Protein AF-A0A7X7YXI3-F1 (afdb_monomer_lite)

pLDDT: mean 88.37, std 6.63, range [64.31, 96.56]

Secondary structure (DSSP, 8-state):
----EEEEEEEEEEEEE--SS--EEEEEEEEEEEEEEESSSTTEE-----------TT------SEEEEEE-TTSSEEE-SS--EEEEE---SSPPEEEE--SSS--TTSSSTT-EEEE-TT-EEEEE--SSS---

Structure (mmCIF, N/CA/C/O backbone):
data_AF-A0A7X7YXI3-F1
#
_entry.id   AF-A0A7X7YXI3-F1
#
loop_
_atom_site.group_PDB
_atom_site.id
_atom_site.type_symbol
_atom_site.label_atom_id
_atom_site.label_alt_id
_atom_site.label_comp_id
_atom_site.label_asym_id
_atom_site.label_entity_id
_atom_site.label_seq_id
_atom_site.pdbx_PDB_ins_code
_atom_site.Cartn_x
_atom_site.Cartn_y
_atom_site.Cartn_z
_atom_site.occupancy
_atom_site.B_iso_or_equiv
_atom_site.auth_seq_id
_atom_site.auth_comp_id
_atom_site.auth_asym_id
_atom_site.auth_atom_id
_atom_site.pdbx_PDB_model_num
ATOM 1 N N . MET A 1 1 ? -24.903 -2.767 3.319 1.00 70.69 1 MET A N 1
ATOM 2 C CA . MET A 1 1 ? -23.740 -2.603 2.422 1.00 70.69 1 MET A CA 1
ATOM 3 C C . MET A 1 1 ? -23.138 -3.976 2.179 1.00 70.69 1 MET A C 1
ATOM 5 O O . MET A 1 1 ? -23.075 -4.750 3.126 1.00 70.69 1 MET A O 1
ATOM 9 N N . SER A 1 2 ? -22.763 -4.295 0.940 1.00 83.88 2 SER A N 1
ATOM 10 C CA . SER A 1 2 ? -22.074 -5.543 0.593 1.00 83.88 2 SER A CA 1
ATOM 11 C C . SER A 1 2 ? -20.757 -5.205 -0.097 1.00 83.88 2 SER A C 1
ATOM 13 O O . SER A 1 2 ? -20.771 -4.592 -1.164 1.00 83.88 2 SER A O 1
ATOM 15 N N . LEU A 1 3 ? -19.639 -5.591 0.509 1.00 85.81 3 LEU A N 1
ATOM 16 C CA . LEU A 1 3 ? -18.305 -5.446 -0.062 1.00 85.81 3 LEU A CA 1
ATOM 17 C C . LEU A 1 3 ? -17.782 -6.810 -0.540 1.00 85.81 3 LEU A C 1
ATOM 19 O O . LEU A 1 3 ? -17.938 -7.827 0.132 1.00 85.81 3 LEU A O 1
ATOM 23 N N . THR A 1 4 ? -17.170 -6.840 -1.719 1.00 85.88 4 THR A N 1
ATOM 24 C CA . THR A 1 4 ? -16.424 -7.995 -2.233 1.00 85.88 4 THR A CA 1
ATOM 25 C C . THR A 1 4 ? -15.085 -7.486 -2.725 1.00 85.88 4 THR A C 1
ATOM 27 O O . THR A 1 4 ? -15.041 -6.564 -3.539 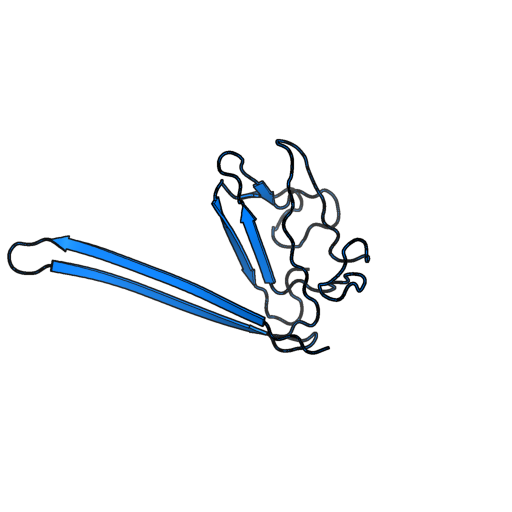1.00 85.88 4 THR A O 1
ATOM 30 N N . VAL A 1 5 ? -13.999 -8.064 -2.220 1.00 86.81 5 VAL A N 1
ATOM 31 C CA . VAL A 1 5 ? -12.640 -7.659 -2.588 1.00 86.81 5 VAL A CA 1
ATOM 32 C C . VAL A 1 5 ? -11.908 -8.857 -3.158 1.00 86.81 5 VAL A C 1
ATOM 34 O O . VAL A 1 5 ? -11.934 -9.938 -2.576 1.00 86.81 5 VAL A O 1
ATOM 37 N N . LYS A 1 6 ? -11.226 -8.647 -4.283 1.00 89.44 6 LYS A N 1
ATOM 38 C CA . LYS A 1 6 ? -10.320 -9.621 -4.884 1.00 89.44 6 LYS A CA 1
ATOM 39 C C . LYS A 1 6 ? -8.982 -8.957 -5.161 1.00 89.44 6 LYS A C 1
ATOM 41 O O . LYS A 1 6 ? -8.917 -7.977 -5.898 1.00 89.44 6 LYS A O 1
ATOM 46 N N . VAL A 1 7 ? -7.923 -9.509 -4.586 1.00 86.38 7 VAL A N 1
ATOM 47 C CA . VAL A 1 7 ? -6.541 -9.088 -4.819 1.00 86.38 7 VAL A CA 1
ATOM 48 C C . VAL A 1 7 ? -5.840 -10.212 -5.563 1.00 86.38 7 VAL A C 1
ATOM 50 O O . VAL A 1 7 ? -5.867 -11.352 -5.108 1.00 86.38 7 VAL A O 1
ATOM 53 N N . VAL A 1 8 ? -5.232 -9.907 -6.709 1.00 89.06 8 VAL A N 1
ATOM 54 C CA . VAL A 1 8 ? -4.492 -10.881 -7.522 1.00 89.06 8 VAL A CA 1
ATOM 55 C C . VAL A 1 8 ? -3.057 -10.405 -7.676 1.00 89.06 8 VAL A C 1
ATOM 57 O O . VAL A 1 8 ? -2.822 -9.266 -8.075 1.00 89.06 8 VAL A O 1
ATOM 60 N N . LEU A 1 9 ? -2.108 -11.288 -7.375 1.00 87.62 9 LEU A N 1
ATOM 61 C CA . LEU A 1 9 ? -0.687 -11.086 -7.611 1.00 87.62 9 LEU A CA 1
ATOM 62 C C . LEU A 1 9 ? -0.206 -12.121 -8.627 1.00 87.62 9 LEU A C 1
ATOM 64 O O . LEU A 1 9 ? -0.236 -13.325 -8.362 1.00 87.62 9 LEU A O 1
ATOM 68 N N . GLY A 1 10 ? 0.221 -11.622 -9.785 1.00 88.62 10 GLY A N 1
ATOM 69 C CA . GLY A 1 10 ? 0.837 -12.403 -10.850 1.00 88.62 10 GLY A CA 1
ATOM 70 C C . GLY A 1 10 ? 2.315 -12.056 -10.977 1.00 88.62 10 GLY A C 1
ATOM 71 O O . GLY A 1 10 ? 2.680 -10.880 -10.980 1.00 88.62 10 GLY A O 1
ATOM 72 N N . PHE A 1 11 ? 3.155 -13.079 -11.080 1.00 85.12 11 PHE A N 1
ATOM 73 C CA . PHE A 1 11 ? 4.565 -12.949 -11.412 1.00 85.12 11 PHE A CA 1
ATOM 74 C C . PHE A 1 11 ? 4.918 -13.987 -12.470 1.00 85.12 11 PHE A C 1
ATOM 76 O O . PHE A 1 11 ? 4.846 -15.189 -12.211 1.00 85.12 11 PHE A O 1
ATOM 83 N N . ASP A 1 12 ? 5.323 -13.509 -13.641 1.00 87.69 12 ASP A N 1
ATOM 84 C CA . ASP A 1 12 ? 5.718 -14.340 -14.768 1.00 87.69 12 ASP A CA 1
ATOM 85 C C . ASP A 1 12 ? 7.109 -13.921 -15.236 1.00 87.69 12 ASP A C 1
ATOM 87 O O . ASP A 1 12 ? 7.362 -12.753 -15.539 1.00 87.69 12 ASP A O 1
ATOM 91 N N . ALA A 1 13 ? 8.018 -14.887 -15.296 1.00 82.12 13 ALA A N 1
ATOM 92 C CA . ALA A 1 13 ? 9.381 -14.690 -15.754 1.00 82.12 13 ALA A CA 1
ATOM 93 C C . ALA A 1 13 ? 9.777 -15.809 -16.715 1.00 82.12 13 ALA A C 1
ATOM 95 O O . ALA A 1 13 ? 9.450 -16.981 -16.514 1.00 82.12 13 ALA A O 1
ATOM 96 N N . VAL A 1 14 ? 10.509 -15.436 -17.764 1.00 90.25 14 VAL A N 1
ATOM 97 C CA . VAL A 1 14 ? 11.088 -16.385 -18.709 1.00 90.25 14 VAL A CA 1
ATOM 98 C C . VAL A 1 14 ? 12.545 -16.012 -18.943 1.00 90.25 14 VAL A C 1
ATOM 100 O O . VAL A 1 14 ? 12.834 -14.934 -19.457 1.00 90.25 14 VAL A O 1
ATOM 103 N N . CYS A 1 15 ? 13.457 -16.910 -18.588 1.00 85.62 15 CYS A N 1
ATOM 104 C CA . CYS A 1 15 ? 14.875 -16.793 -18.904 1.00 85.62 15 CYS A CA 1
ATOM 105 C C . CYS A 1 15 ? 15.183 -17.733 -20.070 1.0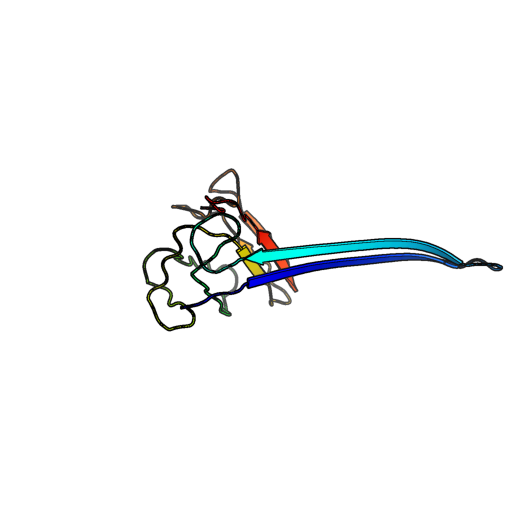0 85.62 15 CYS A C 1
ATOM 107 O O . CYS A 1 15 ? 14.848 -18.914 -19.994 1.00 85.62 15 CYS A O 1
ATOM 109 N N . GLN A 1 16 ? 15.771 -17.232 -21.162 1.00 88.50 16 GLN A N 1
ATOM 110 C CA . GLN A 1 16 ? 16.059 -18.055 -22.341 1.00 88.50 16 GLN A CA 1
ATOM 111 C C . GLN A 1 16 ? 17.489 -17.867 -22.830 1.00 88.50 16 GLN A C 1
ATOM 113 O O . GLN A 1 16 ? 17.987 -16.744 -22.890 1.00 88.50 16 GLN A O 1
ATOM 118 N N . ALA A 1 17 ? 18.110 -18.965 -23.250 1.00 81.12 17 ALA A N 1
ATOM 119 C CA . ALA A 1 17 ? 19.347 -18.949 -24.013 1.00 81.12 17 ALA A CA 1
ATOM 120 C C . ALA A 1 17 ? 19.068 -19.438 -25.436 1.00 81.12 17 ALA A C 1
ATOM 122 O O . ALA A 1 17 ? 18.430 -20.475 -25.644 1.00 81.12 17 ALA A O 1
ATOM 123 N N . VAL A 1 18 ? 19.560 -18.684 -26.417 1.00 79.25 18 VAL A N 1
ATOM 124 C CA . VAL A 1 18 ? 19.460 -19.050 -27.830 1.00 79.25 18 VAL A CA 1
ATOM 125 C C . VAL A 1 18 ? 20.622 -19.979 -28.161 1.00 79.25 18 VAL A C 1
ATOM 127 O O . VAL A 1 18 ? 21.779 -19.594 -28.009 1.00 79.25 18 VAL A O 1
ATOM 130 N N . GLN A 1 19 ? 20.323 -21.193 -28.620 1.00 76.38 19 GLN A N 1
ATOM 131 C CA . GLN A 1 19 ? 21.319 -22.078 -29.221 1.00 76.38 19 GLN A CA 1
ATOM 132 C C . GLN A 1 19 ? 20.918 -22.451 -30.645 1.00 76.38 19 GLN A C 1
ATOM 134 O O . GLN A 1 19 ? 19.772 -22.282 -31.054 1.00 76.38 19 GLN A O 1
ATOM 139 N N . ASN A 1 20 ? 21.886 -22.974 -31.397 1.00 64.31 20 ASN A N 1
ATOM 140 C CA . ASN A 1 20 ? 21.756 -23.222 -32.831 1.00 64.31 20 ASN A CA 1
ATOM 141 C C . ASN A 1 20 ? 20.702 -24.293 -33.196 1.00 64.31 20 ASN A C 1
ATOM 143 O O . ASN A 1 20 ? 20.161 -24.256 -34.294 1.00 64.31 20 ASN A O 1
ATOM 147 N N . LEU A 1 21 ? 20.405 -25.245 -32.299 1.00 69.81 21 LEU A N 1
ATOM 148 C CA . LEU A 1 21 ? 19.430 -26.324 -32.549 1.00 69.81 21 LEU A CA 1
ATOM 149 C C . LEU A 1 21 ? 18.137 -26.212 -31.724 1.00 69.81 21 LEU A C 1
ATOM 151 O O . LEU A 1 21 ? 17.095 -26.684 -32.170 1.00 69.81 21 LEU A O 1
ATOM 155 N N . SER A 1 22 ? 18.178 -25.602 -30.537 1.00 75.62 22 SER A N 1
ATOM 156 C CA . SER A 1 22 ? 16.996 -25.369 -29.698 1.00 75.62 22 SER A CA 1
ATOM 157 C C . SER A 1 22 ? 17.243 -24.236 -28.707 1.00 75.62 22 SER A C 1
ATOM 159 O O . SER A 1 22 ? 18.374 -24.008 -28.280 1.00 75.62 22 SER A O 1
ATOM 161 N N . ASN A 1 23 ? 16.186 -23.551 -28.280 1.00 80.19 23 ASN A N 1
ATOM 162 C CA . ASN A 1 23 ? 16.272 -22.654 -27.135 1.00 80.19 23 ASN A CA 1
ATOM 163 C C . ASN A 1 23 ? 16.193 -23.453 -25.828 1.00 80.19 23 ASN A C 1
ATOM 165 O O . ASN A 1 23 ? 15.438 -24.415 -25.704 1.00 80.19 23 ASN A O 1
ATOM 169 N N . LEU A 1 24 ? 16.984 -23.046 -24.841 1.00 79.69 24 LEU A N 1
ATOM 170 C CA . LEU A 1 24 ? 16.757 -23.446 -23.455 1.00 79.69 24 LEU A CA 1
ATOM 171 C C . LEU A 1 24 ? 15.899 -22.360 -22.815 1.00 79.69 24 LEU A C 1
ATOM 173 O O . LEU A 1 24 ? 16.221 -21.183 -22.971 1.00 79.69 24 LEU A O 1
ATOM 177 N N . ALA A 1 25 ? 14.823 -22.736 -22.124 1.00 87.06 25 ALA A N 1
ATOM 178 C CA . ALA A 1 25 ? 13.951 -21.795 -21.432 1.00 87.06 25 ALA A CA 1
ATOM 179 C C . ALA A 1 25 ? 13.643 -22.285 -20.014 1.00 87.06 25 ALA A C 1
ATOM 181 O O . ALA A 1 25 ? 13.163 -23.403 -19.839 1.00 87.06 25 ALA A O 1
ATOM 182 N N . ASP A 1 26 ? 13.880 -21.420 -19.032 1.00 87.19 26 ASP A N 1
ATOM 183 C CA . ASP A 1 26 ? 13.377 -21.556 -17.668 1.00 87.19 26 ASP A CA 1
ATOM 184 C C . ASP A 1 26 ? 12.178 -20.619 -17.485 1.00 87.19 26 ASP A C 1
ATOM 186 O O . ASP A 1 26 ? 12.203 -19.461 -17.919 1.00 87.19 26 ASP A O 1
ATOM 190 N N . ARG A 1 27 ? 11.101 -21.141 -16.901 1.00 90.38 27 ARG A N 1
ATOM 191 C CA . ARG A 1 27 ? 9.814 -20.457 -16.769 1.00 90.38 27 ARG A CA 1
ATOM 192 C C . ARG A 1 27 ? 9.341 -20.523 -15.330 1.00 90.38 27 ARG A C 1
ATOM 194 O O . ARG A 1 27 ? 9.111 -21.607 -14.803 1.00 90.38 27 ARG A O 1
ATOM 201 N N . LEU A 1 28 ? 9.084 -19.357 -14.750 1.00 87.38 28 LEU A N 1
ATOM 202 C CA . LEU A 1 28 ? 8.440 -19.226 -13.451 1.00 87.38 28 LEU A CA 1
ATOM 203 C C . LEU A 1 28 ? 7.123 -18.478 -13.625 1.00 87.38 28 LEU A C 1
ATOM 205 O O . LEU A 1 28 ? 7.112 -17.363 -14.139 1.00 87.38 28 LEU A O 1
ATOM 209 N N . SER A 1 29 ? 6.030 -19.097 -13.183 1.00 91.56 29 SER A N 1
ATOM 210 C CA . SER A 1 29 ? 4.712 -18.471 -13.109 1.00 91.56 29 SER A CA 1
ATOM 211 C C . SER A 1 29 ? 4.147 -18.671 -11.709 1.00 91.56 29 SER A C 1
ATOM 213 O O . SER A 1 29 ? 3.994 -19.799 -11.232 1.00 91.56 29 SER A O 1
ATOM 215 N N . ILE A 1 30 ? 3.876 -17.567 -11.024 1.00 89.31 30 ILE A N 1
ATOM 216 C CA . ILE A 1 30 ? 3.282 -17.538 -9.694 1.00 89.31 30 ILE A CA 1
ATOM 217 C C . ILE A 1 30 ? 2.010 -16.714 -9.793 1.00 89.31 30 ILE A C 1
ATOM 219 O O . ILE A 1 30 ? 2.052 -15.518 -10.061 1.00 89.31 30 ILE A O 1
ATOM 223 N N . ASN A 1 31 ? 0.882 -17.356 -9.512 1.00 90.00 31 ASN A N 1
ATOM 224 C CA . ASN A 1 31 ? -0.398 -16.685 -9.373 1.00 90.00 31 ASN A CA 1
ATOM 225 C C . ASN A 1 31 ? -0.934 -16.916 -7.960 1.00 90.00 31 ASN A C 1
ATOM 227 O O . ASN A 1 31 ? -0.957 -18.053 -7.470 1.00 90.00 31 ASN A O 1
ATOM 231 N N . ARG A 1 32 ? -1.318 -15.839 -7.282 1.00 88.88 32 ARG A N 1
ATOM 232 C CA . ARG A 1 32 ? -1.936 -15.865 -5.955 1.00 88.88 32 ARG A CA 1
ATOM 233 C C . ARG A 1 32 ? -3.139 -14.938 -5.962 1.00 88.88 32 ARG A C 1
ATOM 235 O O . ARG A 1 32 ? -3.068 -13.834 -6.495 1.00 88.88 32 ARG A O 1
ATOM 242 N N . ALA A 1 33 ? -4.228 -15.388 -5.352 1.00 91.19 33 ALA A N 1
ATOM 243 C CA . ALA A 1 33 ? -5.430 -14.591 -5.188 1.00 91.19 33 ALA A CA 1
ATOM 244 C C . ALA A 1 33 ? -5.882 -14.620 -3.729 1.00 91.19 33 ALA A C 1
ATOM 246 O O . ALA A 1 33 ? -5.849 -15.670 -3.088 1.00 91.19 33 ALA A O 1
ATOM 247 N N . LEU A 1 34 ? -6.314 -13.465 -3.237 1.00 92.75 34 LEU A N 1
ATOM 248 C CA . LEU A 1 34 ? -7.020 -13.307 -1.975 1.00 92.75 34 LEU A CA 1
ATOM 249 C C . LEU A 1 34 ? -8.419 -12.781 -2.279 1.00 92.75 34 LEU A C 1
ATOM 251 O O . LEU A 1 34 ? -8.567 -11.777 -2.977 1.00 92.75 34 LEU A O 1
ATOM 255 N N . GLU A 1 35 ? -9.429 -13.444 -1.732 1.00 93.62 35 GLU A N 1
ATOM 256 C CA . GLU A 1 35 ? -10.821 -13.018 -1.818 1.00 93.62 35 GLU A CA 1
ATOM 257 C C . GLU A 1 35 ? -11.333 -12.727 -0.407 1.00 93.62 35 GLU A C 1
ATOM 259 O O . GLU A 1 35 ? -11.189 -13.553 0.495 1.00 93.62 35 GLU A O 1
ATOM 264 N N . LEU A 1 36 ? -11.900 -11.535 -0.213 1.00 95.38 36 LEU A N 1
ATOM 265 C CA . LEU A 1 36 ? -12.526 -11.131 1.041 1.00 95.38 36 LEU A CA 1
ATOM 266 C C . LEU A 1 36 ? -14.023 -10.956 0.825 1.00 95.38 36 LEU A C 1
ATOM 268 O O . LEU A 1 36 ? -14.469 -10.257 -0.093 1.00 95.38 36 LEU A O 1
ATOM 272 N N . THR A 1 37 ? -14.788 -11.584 1.710 1.00 96.25 37 THR A N 1
ATOM 273 C CA . THR A 1 37 ? -16.245 -11.447 1.765 1.00 96.25 37 THR A CA 1
ATOM 274 C C . THR A 1 37 ? -16.646 -10.315 2.711 1.00 96.25 37 THR A C 1
ATOM 276 O O . THR A 1 37 ? -15.828 -9.796 3.468 1.00 96.25 37 THR A O 1
ATOM 279 N N . ASN A 1 38 ? -17.908 -9.895 2.672 1.00 95.44 38 ASN A N 1
ATOM 280 C CA . ASN A 1 38 ? -18.386 -8.818 3.533 1.00 95.44 38 ASN A CA 1
ATOM 281 C C . ASN A 1 38 ? -18.442 -9.256 5.010 1.00 95.44 38 ASN A C 1
ATOM 283 O O . ASN A 1 38 ? -19.180 -10.187 5.332 1.00 95.44 38 ASN A O 1
ATOM 287 N N . GLY A 1 39 ? -17.738 -8.563 5.910 1.00 94.44 39 GLY A N 1
ATOM 288 C CA . GLY A 1 39 ? -17.787 -8.834 7.356 1.00 94.44 39 GLY A CA 1
ATOM 289 C C . GLY A 1 39 ? -16.556 -8.342 8.125 1.00 94.44 39 GLY A C 1
ATOM 290 O O . GLY A 1 39 ? -15.753 -7.586 7.586 1.00 94.44 39 GLY A O 1
ATOM 291 N N . THR A 1 40 ? -16.409 -8.781 9.377 1.00 94.25 40 THR A N 1
ATOM 292 C CA . THR A 1 40 ? -15.319 -8.379 10.296 1.00 94.25 40 THR A CA 1
ATOM 293 C C . THR A 1 40 ? -14.413 -9.536 10.740 1.00 94.25 40 THR A C 1
ATOM 295 O O . THR A 1 40 ? -13.432 -9.314 11.454 1.00 94.25 40 THR A O 1
ATOM 298 N N . GLY A 1 41 ? -14.738 -10.773 10.351 1.00 94.94 41 GLY A N 1
ATOM 299 C CA . GLY A 1 41 ? -13.982 -11.976 10.690 1.00 94.94 41 GLY A CA 1
ATOM 300 C C . GLY A 1 41 ? -12.752 -12.210 9.808 1.00 94.94 41 GLY A C 1
ATOM 301 O O . GLY A 1 41 ? -12.286 -11.332 9.082 1.00 94.94 41 GLY A O 1
ATOM 302 N N . ALA A 1 42 ? -12.215 -13.429 9.869 1.00 95.06 42 ALA A N 1
ATOM 303 C CA . ALA A 1 42 ? -11.160 -13.860 8.956 1.00 95.06 42 ALA A CA 1
ATOM 304 C C . ALA A 1 42 ? -11.686 -13.943 7.513 1.00 95.06 42 ALA A C 1
ATOM 306 O O . ALA A 1 42 ? -12.827 -14.341 7.281 1.00 95.06 42 ALA A O 1
ATOM 307 N N . ASN A 1 43 ? -10.839 -13.594 6.546 1.00 95.38 43 ASN A N 1
ATOM 308 C CA . ASN A 1 43 ? -11.156 -13.489 5.120 1.00 95.38 43 ASN A CA 1
ATOM 309 C C . ASN A 1 43 ? -12.363 -12.577 4.838 1.00 95.38 43 ASN A C 1
ATOM 311 O O . ASN A 1 43 ? -13.142 -12.807 3.906 1.00 95.38 43 ASN A O 1
ATOM 315 N N . GLN A 1 44 ? -12.536 -11.546 5.668 1.00 95.56 44 GLN A N 1
ATOM 316 C CA . GLN A 1 44 ? -13.630 -10.597 5.555 1.00 95.56 44 GLN A CA 1
ATOM 317 C C . GLN A 1 44 ? -13.152 -9.152 5.676 1.00 95.56 44 GLN A C 1
ATOM 319 O O . GLN A 1 44 ? -12.222 -8.847 6.422 1.00 95.56 44 GLN A O 1
ATOM 324 N N . ALA A 1 45 ? -13.818 -8.268 4.939 1.00 94.12 45 ALA A N 1
ATOM 325 C CA . ALA A 1 45 ? -13.697 -6.824 5.060 1.00 94.12 45 ALA A CA 1
ATOM 326 C C . ALA A 1 45 ? -15.070 -6.177 4.857 1.00 94.12 45 ALA A C 1
ATOM 328 O O . ALA A 1 45 ? -15.901 -6.673 4.096 1.00 94.12 45 ALA A O 1
ATOM 329 N N . ASN A 1 46 ? -15.313 -5.056 5.522 1.00 93.06 46 ASN A N 1
ATOM 330 C CA . ASN A 1 46 ? -16.579 -4.323 5.472 1.00 93.06 46 ASN A CA 1
ATOM 331 C C . ASN A 1 46 ? -16.404 -2.823 5.189 1.00 93.06 46 ASN A C 1
ATOM 333 O O . ASN A 1 46 ? -17.393 -2.145 4.924 1.00 93.06 46 ASN A O 1
ATOM 337 N N . VAL A 1 47 ? -15.168 -2.319 5.205 1.00 92.19 47 VAL A N 1
ATOM 338 C CA . VAL A 1 47 ? -14.829 -0.916 4.948 1.00 92.19 47 VAL A CA 1
ATOM 339 C C . VAL A 1 47 ? -13.782 -0.839 3.840 1.00 92.19 47 VAL A C 1
ATOM 341 O O . VAL A 1 47 ? -12.862 -1.654 3.784 1.00 92.19 47 VAL A O 1
ATOM 344 N N . LEU A 1 48 ? -13.928 0.144 2.951 1.00 92.00 48 LEU A N 1
ATOM 345 C CA . LEU A 1 48 ? -12.987 0.420 1.872 1.00 92.00 48 LEU A CA 1
ATOM 346 C C . LEU A 1 48 ? -12.726 1.923 1.786 1.00 92.00 48 LEU A C 1
ATOM 348 O O . LEU A 1 48 ? -13.655 2.729 1.734 1.00 92.00 48 LEU A O 1
ATOM 352 N N . TYR A 1 49 ? -11.447 2.270 1.699 1.00 92.06 49 TYR A N 1
ATOM 353 C CA . TYR A 1 49 ? -10.982 3.595 1.323 1.00 92.06 49 TYR A CA 1
ATOM 354 C C . TYR A 1 49 ? -10.043 3.469 0.126 1.00 92.06 49 TYR A C 1
ATOM 356 O O . TYR A 1 49 ? -9.206 2.567 0.075 1.00 92.06 49 TYR A O 1
ATOM 364 N N . HIS A 1 50 ? -10.172 4.381 -0.832 1.00 92.00 50 HIS A N 1
ATOM 365 C CA . HIS A 1 50 ? -9.208 4.553 -1.909 1.00 92.00 50 HIS A CA 1
ATOM 366 C C . HIS A 1 50 ? -9.102 6.035 -2.265 1.00 92.00 50 HIS A C 1
ATOM 368 O O . HIS A 1 50 ? -10.079 6.780 -2.208 1.00 92.00 50 HIS A O 1
ATOM 374 N N . GLY A 1 51 ? -7.914 6.461 -2.677 1.00 91.31 51 GLY A N 1
ATOM 375 C CA . GLY A 1 51 ? -7.667 7.837 -3.079 1.00 91.31 51 GLY A CA 1
ATOM 376 C C . GLY A 1 51 ? -6.287 8.001 -3.698 1.00 91.31 51 GLY A C 1
ATOM 377 O O . GLY A 1 51 ? -5.436 7.121 -3.591 1.00 91.31 51 GLY A O 1
ATOM 378 N N . GLN A 1 52 ? -6.080 9.146 -4.341 1.00 92.81 52 GLN A N 1
ATOM 379 C CA . GLN A 1 52 ? -4.776 9.611 -4.801 1.00 92.81 52 GLN A CA 1
ATOM 380 C C . GLN A 1 52 ? -4.477 10.929 -4.091 1.00 92.81 52 GLN A C 1
ATOM 382 O O . GLN A 1 52 ? -5.349 11.794 -4.002 1.00 92.81 52 GLN A O 1
ATOM 387 N N . ARG A 1 53 ? -3.256 11.072 -3.579 1.00 92.00 53 ARG A N 1
ATOM 388 C CA . ARG A 1 53 ? -2.796 12.272 -2.877 1.00 92.00 53 ARG A CA 1
ATOM 389 C C . ARG A 1 53 ? -1.485 12.745 -3.485 1.00 92.00 53 ARG A C 1
ATOM 391 O O . ARG A 1 53 ? -0.730 11.940 -4.028 1.00 92.00 53 ARG A O 1
ATOM 398 N N . THR A 1 54 ? -1.241 14.044 -3.392 1.00 93.31 54 THR A N 1
ATOM 399 C CA . THR A 1 54 ? 0.010 14.670 -3.816 1.00 93.31 54 THR A CA 1
ATOM 400 C C . THR A 1 54 ? 0.697 15.211 -2.578 1.00 93.31 54 THR A C 1
ATOM 402 O O . THR A 1 54 ? 0.102 16.002 -1.850 1.00 93.31 54 THR A O 1
ATOM 405 N N . LEU A 1 55 ? 1.940 14.794 -2.368 1.00 92.94 55 LEU A N 1
ATOM 406 C CA . LEU A 1 55 ? 2.794 15.250 -1.281 1.00 92.94 55 LEU A CA 1
ATOM 407 C C . LEU A 1 55 ? 3.971 16.011 -1.893 1.00 92.94 55 LEU A C 1
ATOM 409 O O . LEU A 1 55 ? 4.539 15.564 -2.894 1.00 92.94 55 LEU A O 1
ATOM 413 N N . ALA A 1 56 ? 4.291 17.180 -1.342 1.00 91.25 56 ALA A N 1
ATOM 414 C CA . ALA A 1 56 ? 5.480 17.920 -1.751 1.00 91.25 56 ALA A CA 1
ATOM 415 C C . ALA A 1 56 ? 6.746 17.186 -1.283 1.00 91.25 56 ALA A C 1
ATOM 417 O O . ALA A 1 56 ? 6.699 16.395 -0.342 1.00 91.25 56 ALA A O 1
ATOM 418 N N . ASP A 1 57 ? 7.877 17.448 -1.935 1.00 86.75 57 ASP A N 1
ATOM 419 C CA . ASP A 1 57 ? 9.147 16.856 -1.515 1.00 86.75 57 ASP A CA 1
ATOM 420 C C . ASP A 1 57 ? 9.486 17.254 -0.070 1.00 86.75 57 ASP A C 1
ATOM 422 O O . ASP A 1 57 ? 9.250 18.395 0.336 1.00 86.75 57 ASP A O 1
ATOM 426 N N . ALA A 1 58 ? 10.001 16.292 0.698 1.00 84.88 58 ALA A N 1
ATOM 427 C CA . ALA A 1 58 ? 10.269 16.394 2.136 1.00 84.88 58 ALA A CA 1
ATOM 428 C C . ALA A 1 58 ? 9.071 16.787 3.030 1.00 84.88 58 ALA A C 1
ATOM 430 O O . ALA A 1 58 ? 9.272 17.106 4.201 1.00 84.88 58 ALA A O 1
ATOM 431 N N . ALA A 1 59 ? 7.840 16.778 2.510 1.00 90.81 59 ALA A N 1
ATOM 432 C CA . ALA A 1 59 ? 6.650 16.919 3.337 1.00 90.81 59 ALA A CA 1
ATOM 433 C C . ALA A 1 59 ? 6.233 15.562 3.909 1.00 90.81 59 ALA A C 1
ATOM 435 O O . ALA A 1 59 ? 6.413 14.527 3.268 1.00 90.81 59 ALA A O 1
ATOM 436 N N . ASP A 1 60 ? 5.603 15.603 5.079 1.00 89.50 60 ASP A N 1
ATOM 437 C CA . ASP A 1 60 ? 5.005 14.445 5.729 1.00 89.50 60 ASP A CA 1
ATOM 438 C C . ASP A 1 60 ? 3.482 14.584 5.744 1.00 89.50 60 ASP A C 1
ATOM 440 O O . ASP A 1 60 ? 2.929 15.686 5.823 1.00 89.50 60 ASP A O 1
ATOM 444 N N . GLU A 1 61 ? 2.790 13.453 5.690 1.00 90.56 61 GLU A N 1
ATOM 445 C CA . GLU A 1 61 ? 1.347 13.389 5.872 1.00 90.56 61 GLU A CA 1
ATOM 446 C C . GLU A 1 61 ? 0.979 12.147 6.683 1.00 90.56 61 GLU A C 1
ATOM 448 O O . GLU A 1 61 ? 1.407 11.036 6.372 1.00 90.56 61 GLU A O 1
ATOM 453 N N . THR A 1 62 ? 0.121 12.336 7.685 1.0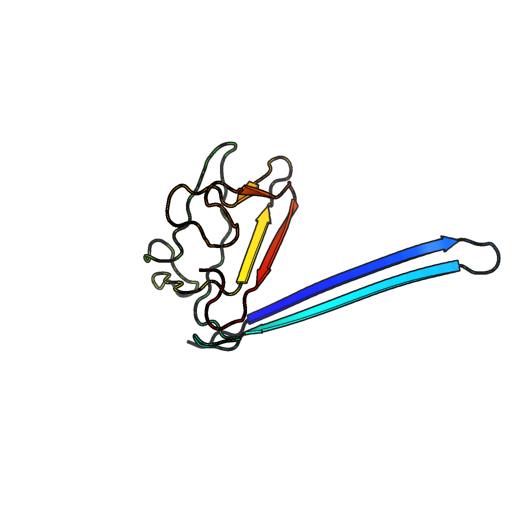0 89.25 62 THR A N 1
ATOM 454 C CA . THR A 1 62 ? -0.474 11.244 8.456 1.00 89.25 62 THR A CA 1
ATOM 455 C C . THR A 1 62 ? -1.915 11.044 8.013 1.00 89.25 62 THR A C 1
ATOM 457 O O . THR A 1 62 ? -2.726 11.969 8.073 1.00 89.25 62 THR A O 1
ATOM 460 N N . LEU A 1 63 ? -2.242 9.823 7.590 1.00 89.50 63 LEU A N 1
ATOM 461 C CA . LEU A 1 63 ? -3.613 9.420 7.298 1.00 89.50 63 LEU A CA 1
ATOM 462 C C . LEU A 1 63 ? -4.190 8.675 8.492 1.00 89.50 63 LEU A C 1
ATOM 464 O O . LEU A 1 63 ? -3.727 7.593 8.844 1.00 89.50 63 LEU A O 1
ATOM 468 N N . ASP A 1 64 ? -5.224 9.258 9.082 1.00 88.19 64 ASP A N 1
ATOM 469 C CA . ASP A 1 64 ? -5.979 8.633 10.152 1.00 88.19 64 ASP A CA 1
ATOM 470 C C . ASP A 1 64 ? -7.036 7.680 9.561 1.00 88.19 64 ASP A C 1
ATOM 472 O O . ASP A 1 64 ? -7.992 8.086 8.895 1.00 88.19 64 ASP A O 1
ATOM 476 N N . LEU A 1 65 ? -6.814 6.382 9.775 1.00 87.81 65 LEU A N 1
ATOM 477 C CA . LEU A 1 65 ? -7.694 5.300 9.327 1.00 87.81 65 LEU A CA 1
ATOM 478 C C . LEU A 1 65 ? -8.804 4.992 10.347 1.00 87.81 65 LEU A C 1
ATOM 480 O O . LEU A 1 65 ? -9.692 4.186 10.060 1.00 87.81 65 LEU A O 1
ATOM 484 N N . TYR A 1 66 ? -8.762 5.619 11.525 1.00 84.56 66 TYR A N 1
ATOM 485 C CA . TYR A 1 66 ? -9.645 5.365 12.652 1.00 84.56 66 TYR A CA 1
ATOM 486 C C . TYR A 1 66 ? -9.972 6.679 13.381 1.00 84.56 66 TYR A C 1
ATOM 488 O O . TYR A 1 66 ? -9.312 7.078 14.334 1.00 84.56 66 TYR A O 1
ATOM 496 N N . GLY A 1 67 ? -11.046 7.345 12.960 1.00 78.69 67 GLY A N 1
ATOM 497 C CA . GLY A 1 67 ? -11.422 8.619 13.586 1.00 78.69 67 GLY A CA 1
ATOM 498 C C . GLY A 1 67 ? -12.395 9.479 12.791 1.00 78.69 67 GLY A C 1
ATOM 499 O O . GLY A 1 67 ? -12.834 10.520 13.276 1.00 78.69 67 GLY A O 1
ATOM 500 N N . GLY A 1 68 ? -12.776 9.052 11.581 1.00 77.81 68 GLY A N 1
ATOM 501 C CA . GLY A 1 68 ? -13.766 9.751 10.762 1.00 77.81 68 GLY A CA 1
ATOM 502 C C . GLY A 1 68 ? -13.260 11.010 10.058 1.00 77.81 68 GLY A C 1
ATOM 503 O O . GLY A 1 68 ? -14.058 11.720 9.450 1.00 77.81 68 GLY A O 1
ATOM 504 N N . THR A 1 69 ? -11.955 11.286 10.114 1.00 84.44 69 THR A N 1
ATOM 505 C CA . THR A 1 69 ? -11.301 12.368 9.358 1.00 84.44 69 THR A CA 1
ATOM 506 C C . THR A 1 69 ? -11.289 12.085 7.855 1.00 84.44 69 THR A C 1
ATOM 508 O O . THR A 1 69 ? -11.468 12.990 7.038 1.00 84.44 69 THR A O 1
ATOM 511 N N . LEU A 1 70 ? -11.130 10.814 7.483 1.00 87.44 70 LEU A N 1
ATOM 512 C CA . LEU A 1 70 ? -11.357 10.317 6.134 1.00 87.44 70 LEU A CA 1
ATOM 513 C C . LEU A 1 70 ? -12.805 9.854 5.971 1.00 87.44 70 LEU A C 1
ATOM 515 O O . LEU A 1 70 ? -13.469 9.468 6.932 1.00 87.44 70 LEU A O 1
ATOM 519 N N . LEU A 1 71 ? -13.281 9.867 4.728 1.00 88.19 71 LEU A N 1
ATOM 520 C CA . LEU A 1 71 ? -14.574 9.301 4.361 1.00 88.19 71 LEU A CA 1
ATOM 521 C C . LEU A 1 71 ? -14.373 8.030 3.539 1.00 88.19 71 LEU A C 1
ATOM 523 O O . LEU A 1 71 ? -13.482 7.978 2.689 1.00 88.19 71 LEU A O 1
ATOM 527 N N . ASP A 1 72 ? -15.220 7.031 3.759 1.00 83.19 72 ASP A N 1
ATOM 528 C CA . ASP A 1 72 ? -15.290 5.850 2.905 1.00 83.19 72 ASP A CA 1
ATOM 529 C C . ASP A 1 72 ? -15.825 6.202 1.499 1.00 83.19 72 ASP A C 1
ATOM 531 O O . ASP A 1 72 ? -16.257 7.328 1.208 1.00 83.19 72 ASP A O 1
ATOM 535 N N . SER A 1 73 ? -15.829 5.218 0.597 1.00 79.56 73 SER A N 1
ATOM 536 C CA . SER A 1 73 ? -16.358 5.388 -0.765 1.00 79.56 73 SER A CA 1
ATOM 537 C C . SER A 1 73 ? -17.842 5.796 -0.823 1.00 79.56 73 SER A C 1
ATOM 539 O O . SER A 1 73 ? -18.302 6.261 -1.865 1.00 79.56 73 SER A O 1
ATOM 541 N N . LEU A 1 74 ? -18.593 5.641 0.270 1.00 85.00 74 LEU A N 1
ATOM 542 C CA . LEU A 1 74 ? -20.011 5.980 0.409 1.00 85.00 74 LEU A CA 1
ATOM 543 C C . LEU A 1 74 ? -20.242 7.271 1.214 1.00 85.00 74 LEU A C 1
ATOM 545 O O . LEU A 1 74 ? -21.389 7.592 1.516 1.00 85.00 74 LEU A O 1
ATOM 549 N N . LYS A 1 75 ? -19.179 8.036 1.507 1.00 83.25 75 LYS A N 1
ATOM 550 C CA . LYS A 1 75 ? -19.201 9.287 2.286 1.00 83.25 75 LYS A CA 1
ATOM 551 C C . LYS A 1 75 ? -19.524 9.124 3.775 1.00 83.25 75 LYS A C 1
ATOM 553 O O . LYS A 1 75 ? -19.790 10.127 4.435 1.00 83.25 75 LYS A O 1
ATOM 558 N N . ASN A 1 76 ? -19.455 7.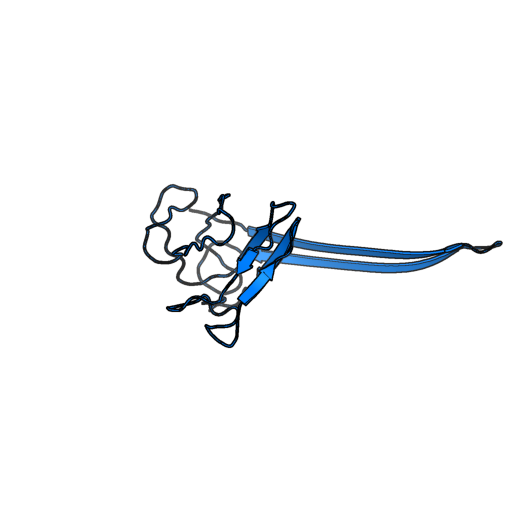916 4.324 1.00 86.06 76 ASN A N 1
ATOM 559 C CA . ASN A 1 76 ? -19.491 7.727 5.772 1.00 86.06 76 ASN A CA 1
ATOM 560 C C . ASN A 1 76 ? -18.120 8.037 6.371 1.00 86.06 76 ASN A C 1
ATOM 562 O O . ASN A 1 76 ? -17.100 7.887 5.700 1.00 86.06 76 ASN A O 1
ATOM 566 N N . ALA A 1 77 ? -18.093 8.431 7.642 1.00 88.69 77 ALA A N 1
ATOM 567 C CA . ALA A 1 77 ? -16.856 8.528 8.408 1.00 88.69 77 ALA A CA 1
ATOM 568 C C . ALA A 1 77 ? -16.096 7.192 8.362 1.00 88.69 77 ALA A C 1
ATOM 570 O O . ALA A 1 77 ? -16.674 6.135 8.619 1.00 88.69 77 ALA A O 1
ATOM 571 N N . LEU A 1 78 ? -14.813 7.243 8.006 1.00 89.81 78 LEU A N 1
ATOM 572 C CA . LEU A 1 78 ? -13.966 6.065 7.914 1.00 89.81 78 LEU A CA 1
ATOM 573 C C . LEU A 1 78 ? -13.534 5.606 9.310 1.00 89.81 78 LEU A C 1
ATOM 575 O O . LEU A 1 78 ? -12.888 6.348 10.057 1.00 89.81 78 LEU A O 1
ATOM 579 N N . THR A 1 79 ? -13.848 4.351 9.616 1.00 91.25 79 THR A N 1
ATOM 580 C CA . THR A 1 79 ? -13.435 3.677 10.849 1.00 91.25 79 THR A CA 1
ATOM 581 C C . THR A 1 79 ? -12.942 2.273 10.509 1.00 91.25 79 THR A C 1
ATOM 583 O O . THR A 1 79 ? -13.727 1.335 10.373 1.00 91.25 79 THR A O 1
ATOM 586 N N . MET A 1 80 ? -11.630 2.126 10.320 1.00 90.12 80 MET A N 1
ATOM 587 C CA . MET A 1 80 ? -10.975 0.835 10.120 1.00 90.12 80 MET A CA 1
ATOM 588 C C . MET A 1 80 ? -10.393 0.347 11.444 1.00 90.12 80 MET A C 1
ATOM 590 O O . MET A 1 80 ? -9.283 0.706 11.812 1.00 90.12 80 MET A O 1
ATOM 594 N N . GLU A 1 81 ? -11.133 -0.505 12.154 1.00 90.00 81 GLU A N 1
ATOM 595 C CA . GLU A 1 81 ? -10.615 -1.173 13.361 1.00 90.00 81 GLU A CA 1
ATOM 596 C C . GLU A 1 81 ? -9.467 -2.136 13.037 1.00 90.00 81 GLU A C 1
ATOM 598 O O . GLU A 1 81 ? -8.645 -2.443 13.891 1.00 90.00 81 GLU A O 1
ATOM 603 N N . LYS A 1 82 ? -9.451 -2.666 11.807 1.00 91.19 82 LYS A N 1
ATOM 604 C CA . LYS A 1 82 ? -8.523 -3.702 11.356 1.00 91.19 82 LYS A CA 1
ATOM 605 C C . LYS A 1 82 ? -8.158 -3.475 9.901 1.00 91.19 82 LYS A C 1
ATOM 607 O O . LYS A 1 82 ? -9.043 -3.379 9.048 1.00 91.19 82 LYS A O 1
ATOM 612 N N . LEU A 1 83 ? -6.864 -3.470 9.596 1.00 92.50 83 LEU A N 1
ATOM 613 C CA . LEU A 1 83 ? -6.376 -3.327 8.228 1.00 92.50 83 LEU A CA 1
ATOM 614 C C . LEU A 1 83 ? -6.106 -4.707 7.621 1.00 92.50 83 LEU A C 1
ATOM 616 O O . LEU A 1 83 ? -5.216 -5.420 8.071 1.00 92.50 83 LEU A O 1
ATOM 620 N N . LYS A 1 84 ? -6.888 -5.103 6.609 1.00 94.00 84 LYS A N 1
ATOM 621 C CA . LYS A 1 84 ? -6.738 -6.411 5.933 1.00 94.00 84 LYS A CA 1
ATOM 622 C C . LYS A 1 84 ? -5.841 -6.355 4.706 1.00 94.00 84 LYS A C 1
ATOM 624 O O . LYS A 1 84 ? -5.151 -7.323 4.401 1.00 94.00 84 LYS A O 1
ATOM 629 N N . VAL A 1 85 ? -5.889 -5.243 3.976 1.00 94.12 85 VAL A N 1
ATOM 630 C CA . VAL A 1 85 ? -5.146 -5.029 2.733 1.00 94.12 85 VAL A CA 1
ATOM 631 C C . VAL A 1 85 ? -4.677 -3.585 2.707 1.00 94.12 85 VAL A C 1
ATOM 633 O O . VAL A 1 85 ? -5.489 -2.675 2.863 1.00 94.12 85 VAL A O 1
ATOM 636 N N . LEU A 1 86 ? -3.388 -3.385 2.455 1.00 93.56 86 LEU A N 1
ATOM 637 C CA . LEU A 1 86 ? -2.823 -2.079 2.147 1.00 93.56 86 LEU A CA 1
ATOM 638 C C . LEU A 1 86 ? -2.138 -2.153 0.791 1.00 93.56 86 LEU A C 1
ATOM 640 O O . LEU A 1 86 ? -1.231 -2.959 0.588 1.00 93.56 86 LEU A O 1
ATOM 644 N N . PHE A 1 87 ? -2.579 -1.294 -0.120 1.00 94.50 87 PHE A N 1
ATOM 645 C CA . PHE A 1 87 ? -1.975 -1.115 -1.429 1.00 94.50 87 PHE A CA 1
ATOM 646 C C . PHE A 1 87 ? -1.530 0.335 -1.581 1.00 94.50 87 PHE A C 1
ATOM 648 O O . PHE A 1 87 ? -2.338 1.256 -1.467 1.00 94.50 87 PHE A O 1
ATOM 655 N N . LEU A 1 88 ? -0.248 0.526 -1.870 1.00 95.19 88 LEU A N 1
ATOM 656 C CA . LEU A 1 88 ? 0.355 1.823 -2.127 1.00 95.19 88 LEU A CA 1
ATOM 657 C C . LEU A 1 88 ? 1.130 1.767 -3.438 1.00 95.19 88 LEU A C 1
ATOM 659 O O . LEU A 1 88 ? 1.880 0.828 -3.703 1.00 95.19 88 LEU A O 1
ATOM 663 N N . LYS A 1 89 ? 0.973 2.807 -4.253 1.00 96.19 89 LYS A N 1
ATOM 664 C CA . LYS A 1 89 ? 1.762 3.014 -5.464 1.00 96.19 89 LYS A CA 1
ATOM 665 C C . LYS A 1 89 ? 2.381 4.396 -5.408 1.00 96.19 89 LYS A C 1
ATOM 667 O O . LYS A 1 89 ? 1.660 5.387 -5.326 1.00 96.19 89 LYS A O 1
ATOM 672 N N . ASN A 1 90 ? 3.701 4.459 -5.513 1.00 96.56 90 ASN A N 1
ATOM 673 C CA . ASN A 1 90 ? 4.386 5.722 -5.712 1.00 96.56 90 ASN A CA 1
ATOM 674 C C . ASN A 1 90 ? 4.306 6.089 -7.199 1.00 96.56 90 ASN A C 1
ATOM 676 O O . ASN A 1 90 ? 4.941 5.458 -8.042 1.00 96.56 90 ASN A O 1
ATOM 680 N N . THR A 1 91 ? 3.489 7.087 -7.532 1.00 96.00 91 THR A N 1
ATOM 681 C CA . THR A 1 91 ? 3.340 7.584 -8.909 1.00 96.00 91 THR A CA 1
ATOM 682 C C . THR A 1 91 ? 4.367 8.650 -9.281 1.00 96.00 91 THR A C 1
ATOM 684 O O . THR A 1 91 ? 4.356 9.111 -10.419 1.00 96.00 91 THR A O 1
ATOM 687 N N . SER A 1 92 ? 5.232 9.062 -8.350 1.00 93.94 92 SER A N 1
ATOM 688 C CA . SER A 1 92 ? 6.347 9.953 -8.659 1.00 93.94 92 SER A CA 1
ATOM 689 C C . SER A 1 92 ? 7.337 9.261 -9.592 1.00 93.94 92 SER A C 1
ATOM 691 O O . SER A 1 92 ? 7.536 8.045 -9.510 1.00 93.94 92 SER A O 1
ATOM 693 N N . VAL A 1 93 ? 7.956 10.051 -10.466 1.00 93.56 93 VAL A N 1
ATOM 694 C CA . VAL A 1 93 ? 9.034 9.608 -11.364 1.00 93.56 93 VAL A CA 1
ATOM 695 C C . VAL A 1 93 ? 10.422 9.880 -10.779 1.00 93.56 93 VAL A C 1
ATOM 697 O O . VAL A 1 93 ? 11.359 9.163 -11.108 1.00 93.56 93 VAL A O 1
ATOM 700 N N . GLU A 1 94 ? 10.525 10.803 -9.815 1.00 92.62 94 GLU A N 1
ATOM 701 C CA . GLU A 1 94 ? 11.807 11.225 -9.228 1.00 92.62 94 GLU A CA 1
ATOM 702 C C . GLU A 1 94 ? 11.911 10.940 -7.720 1.00 92.62 94 GLU A C 1
ATOM 704 O O . GLU A 1 94 ? 12.949 10.496 -7.229 1.00 92.62 94 GLU A O 1
ATOM 709 N N . ALA A 1 95 ? 10.835 11.172 -6.960 1.00 94.44 95 ALA A N 1
ATOM 710 C CA . ALA A 1 95 ? 10.877 11.160 -5.497 1.00 94.44 95 ALA A CA 1
ATOM 711 C C . ALA A 1 95 ? 10.498 9.795 -4.905 1.00 94.44 95 ALA A C 1
ATOM 713 O O . ALA A 1 95 ? 9.548 9.141 -5.341 1.00 94.44 95 ALA A O 1
ATOM 714 N N . SER A 1 96 ? 11.229 9.370 -3.873 1.00 94.06 96 SER A N 1
ATOM 715 C CA . SER A 1 96 ? 10.871 8.186 -3.081 1.00 94.06 96 SER A CA 1
ATOM 716 C C . SER A 1 96 ? 9.845 8.548 -2.009 1.00 94.06 96 SER A C 1
ATOM 718 O O . SER A 1 96 ? 9.934 9.614 -1.414 1.00 94.06 96 SER A O 1
ATOM 720 N N . LEU A 1 97 ? 8.922 7.634 -1.720 1.00 93.75 97 LEU A N 1
ATOM 721 C CA . LEU A 1 97 ? 7.956 7.758 -0.632 1.00 93.75 97 LEU A CA 1
ATOM 722 C C . LEU A 1 97 ? 8.444 6.953 0.578 1.00 93.75 97 LEU A C 1
ATOM 724 O O . LEU A 1 97 ? 8.773 5.775 0.436 1.00 93.75 97 LEU A O 1
ATOM 728 N N . LEU A 1 98 ? 8.490 7.574 1.754 1.00 92.62 98 LEU A N 1
ATOM 729 C CA . LEU A 1 98 ? 8.722 6.881 3.022 1.00 92.62 98 LEU A CA 1
ATOM 730 C C . LEU A 1 98 ? 7.370 6.488 3.627 1.00 92.62 98 LEU A C 1
ATOM 732 O O . LEU A 1 98 ? 6.441 7.289 3.646 1.00 92.62 98 LEU A O 1
ATOM 736 N N . ILE A 1 99 ? 7.250 5.239 4.067 1.00 91.56 99 ILE A N 1
ATOM 737 C CA . ILE A 1 99 ? 6.034 4.675 4.663 1.00 91.56 99 ILE A CA 1
ATOM 738 C C . ILE A 1 99 ? 6.411 4.126 6.037 1.00 91.56 99 ILE A C 1
ATOM 740 O O . ILE A 1 99 ? 7.308 3.290 6.115 1.00 91.56 99 ILE A O 1
ATOM 744 N N . GLY A 1 100 ? 5.724 4.559 7.092 1.00 89.06 100 GLY A N 1
ATOM 745 C CA . GLY A 1 100 ? 6.079 4.236 8.480 1.00 89.06 100 GLY A CA 1
ATOM 746 C C . GLY A 1 100 ? 6.793 5.397 9.168 1.00 89.06 100 GLY A C 1
ATOM 747 O O . GLY A 1 100 ? 6.618 6.545 8.765 1.00 89.06 100 GLY A O 1
ATOM 748 N N . GLY A 1 101 ? 7.570 5.108 10.212 1.00 83.31 101 GLY A N 1
ATOM 749 C CA . GLY A 1 101 ? 8.311 6.120 10.972 1.00 83.31 101 GLY A CA 1
ATOM 750 C C . GLY A 1 101 ? 7.428 7.106 11.746 1.00 83.31 101 GLY A C 1
ATOM 751 O O . GLY A 1 101 ? 7.874 8.208 12.067 1.00 83.31 101 GLY A O 1
ATOM 752 N N . ALA A 1 102 ? 6.163 6.760 12.005 1.00 72.62 102 ALA A N 1
ATOM 753 C CA . ALA A 1 102 ? 5.227 7.647 12.686 1.00 72.62 102 ALA A CA 1
ATOM 754 C C . ALA A 1 102 ? 5.453 7.610 14.205 1.00 72.62 102 ALA A C 1
ATOM 756 O O . ALA A 1 102 ? 5.479 6.547 14.821 1.00 72.62 102 ALA A O 1
ATOM 757 N N . GLY A 1 103 ? 5.563 8.787 14.829 1.00 66.56 103 GLY A N 1
ATOM 758 C CA . GLY A 1 103 ? 5.874 8.897 16.258 1.00 66.56 103 GLY A CA 1
ATOM 759 C C . GLY A 1 103 ? 4.757 8.448 17.213 1.00 66.56 103 GLY A C 1
ATOM 760 O O . GLY A 1 103 ? 5.027 8.234 18.390 1.00 66.56 103 GLY A O 1
ATOM 761 N N . THR A 1 104 ? 3.507 8.319 16.754 1.00 68.06 104 THR A N 1
ATOM 762 C CA . THR A 1 104 ? 2.374 7.845 17.575 1.00 68.06 104 THR A CA 1
ATOM 763 C C . THR A 1 104 ? 1.441 6.950 16.763 1.00 68.06 104 THR A C 1
ATOM 765 O O . THR A 1 104 ? 1.075 7.300 15.644 1.00 68.06 104 THR A O 1
ATOM 768 N N . THR A 1 105 ? 1.081 5.796 17.344 1.00 73.31 105 THR A N 1
ATOM 769 C CA . THR A 1 105 ? 0.144 4.790 16.795 1.00 73.31 105 THR A CA 1
ATOM 770 C C . THR A 1 105 ? 0.373 4.457 15.312 1.00 73.31 105 THR A C 1
ATOM 772 O O . THR A 1 105 ? -0.542 4.640 14.503 1.00 73.31 105 THR A O 1
ATOM 775 N N . PRO A 1 106 ? 1.586 4.020 14.917 1.00 79.38 106 PRO A N 1
ATOM 776 C CA . PRO A 1 106 ? 1.816 3.559 13.555 1.00 79.38 106 PRO A CA 1
ATOM 777 C C . PRO A 1 106 ? 0.955 2.328 13.260 1.00 79.38 106 PRO A C 1
ATOM 779 O O . PRO A 1 106 ? 0.56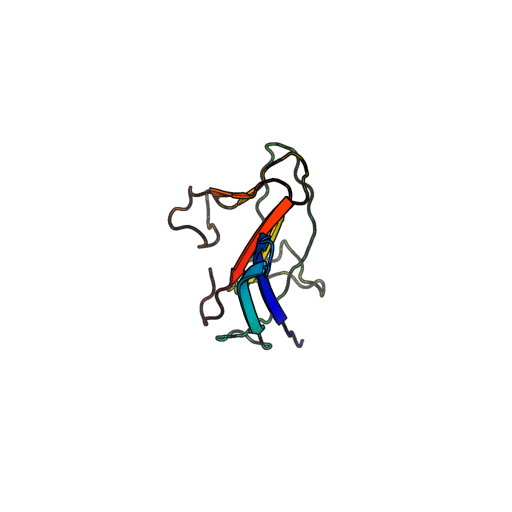8 1.585 14.159 1.00 79.38 106 PRO A O 1
ATOM 782 N N . VAL A 1 107 ? 0.686 2.092 11.978 1.00 82.69 107 VAL A N 1
ATOM 783 C CA . VAL A 1 107 ? 0.205 0.779 11.539 1.00 82.69 107 VAL A CA 1
ATOM 784 C C . VAL A 1 107 ? 1.309 -0.239 11.837 1.00 82.69 107 VAL A C 1
ATOM 786 O O . VAL A 1 107 ? 2.464 0.031 11.495 1.00 82.69 107 VAL A O 1
ATOM 789 N N . ASP A 1 108 ? 0.959 -1.396 12.401 1.00 83.69 108 ASP A N 1
ATOM 790 C CA . ASP A 1 108 ? 1.869 -2.478 12.823 1.00 83.69 108 ASP A CA 1
ATOM 791 C C . ASP A 1 108 ? 2.449 -3.264 11.616 1.00 83.69 108 ASP A C 1
ATOM 793 O O . ASP A 1 108 ? 2.441 -4.490 11.517 1.00 83.69 108 ASP A O 1
ATOM 797 N N . LEU A 1 109 ? 2.949 -2.520 10.624 1.00 83.06 109 LEU A N 1
ATOM 798 C CA . LEU A 1 109 ? 3.647 -3.017 9.436 1.00 83.06 109 LEU A CA 1
ATOM 799 C C . LEU A 1 109 ? 5.109 -3.361 9.722 1.00 83.06 109 LEU A C 1
ATOM 801 O O . LEU A 1 109 ? 5.683 -4.206 9.032 1.00 83.06 109 LEU A O 1
ATOM 805 N N . PHE A 1 110 ? 5.712 -2.663 10.683 1.00 83.19 110 PHE A N 1
ATOM 806 C CA . PHE A 1 110 ? 7.126 -2.752 11.026 1.00 83.19 110 PHE A CA 1
ATOM 807 C C . PHE A 1 110 ? 7.284 -3.067 12.510 1.00 83.19 110 PHE A C 1
ATOM 809 O O . PHE A 1 110 ? 6.391 -2.793 13.305 1.00 83.19 110 PHE A O 1
ATOM 816 N N . ALA A 1 111 ? 8.413 -3.674 12.873 1.00 81.62 111 ALA A N 1
ATOM 817 C CA . ALA A 1 111 ? 8.647 -4.125 14.241 1.00 81.62 111 ALA A CA 1
ATOM 818 C C . ALA A 1 111 ? 8.942 -2.965 15.208 1.00 81.62 111 ALA A C 1
ATOM 820 O O . ALA A 1 111 ? 8.615 -3.071 16.388 1.00 81.62 111 ALA A O 1
ATOM 821 N N . ASP A 1 112 ? 9.556 -1.882 14.719 1.00 83.75 112 ASP A N 1
ATOM 822 C CA . ASP A 1 112 ? 9.812 -0.663 15.487 1.00 83.75 112 ASP A CA 1
ATOM 823 C C . ASP A 1 112 ? 9.018 0.524 14.899 1.00 83.75 112 ASP A C 1
ATOM 825 O O . ASP A 1 112 ? 9.024 0.719 13.681 1.00 83.75 112 ASP A O 1
ATOM 829 N N . PRO A 1 113 ? 8.357 1.359 15.722 1.00 80.44 113 PRO A N 1
ATOM 830 C CA . PRO A 1 113 ? 7.677 2.577 15.269 1.00 80.44 113 PRO A CA 1
ATOM 831 C C . PRO A 1 113 ? 8.543 3.553 14.458 1.00 80.44 113 PRO A C 1
ATOM 833 O O . PRO A 1 113 ? 8.012 4.312 13.646 1.00 80.44 113 PRO A O 1
ATOM 836 N N . ALA A 1 114 ? 9.862 3.558 14.676 1.00 84.69 114 ALA A N 1
ATOM 837 C CA . ALA A 1 114 ? 10.807 4.394 13.941 1.00 84.69 114 ALA A CA 1
ATOM 838 C C . ALA A 1 114 ? 11.186 3.820 12.564 1.00 84.69 114 ALA A C 1
ATOM 840 O O . ALA A 1 114 ? 11.787 4.529 11.751 1.00 84.69 114 ALA A O 1
ATOM 841 N N . ASP A 1 115 ? 10.840 2.563 12.279 1.00 88.44 115 ASP A N 1
ATOM 842 C CA . ASP A 1 115 ? 11.145 1.940 10.998 1.00 88.44 115 ASP A CA 1
ATOM 843 C C . ASP A 1 115 ? 10.306 2.558 9.878 1.00 88.44 115 ASP A C 1
ATOM 845 O O . ASP A 1 115 ? 9.085 2.719 9.971 1.00 88.44 115 ASP A O 1
ATOM 849 N N . ALA A 1 116 ? 10.980 2.865 8.771 1.00 89.88 116 ALA A N 1
ATOM 850 C CA . ALA A 1 116 ? 10.349 3.377 7.568 1.00 89.88 116 ALA A CA 1
ATOM 851 C C . ALA A 1 116 ? 10.787 2.579 6.338 1.00 89.88 116 ALA A C 1
ATOM 853 O O . ALA A 1 116 ? 11.977 2.399 6.057 1.00 89.88 116 ALA A O 1
ATOM 854 N N . PHE A 1 117 ? 9.810 2.151 5.545 1.00 91.56 117 PHE A N 1
ATOM 855 C CA . PHE A 1 117 ? 10.042 1.548 4.245 1.00 91.56 117 PHE A CA 1
ATOM 856 C C . PHE A 1 117 ? 10.134 2.619 3.160 1.00 91.56 117 PHE A C 1
ATOM 858 O O . PHE A 1 117 ? 9.259 3.472 3.019 1.00 91.56 117 PHE A O 1
ATOM 865 N N . LYS A 1 118 ? 11.189 2.548 2.345 1.00 93.94 118 LYS A N 1
ATOM 866 C CA . LYS A 1 118 ? 11.407 3.466 1.223 1.00 93.94 118 LYS A CA 1
ATOM 867 C C . LYS A 1 118 ? 10.862 2.877 -0.077 1.00 93.94 118 LYS A C 1
ATOM 869 O O . LYS A 1 118 ? 11.520 2.061 -0.725 1.00 93.94 118 LYS A O 1
ATOM 874 N N . LEU A 1 119 ? 9.697 3.355 -0.499 1.00 95.38 119 LEU A N 1
ATOM 875 C CA . LEU A 1 119 ? 9.081 3.029 -1.779 1.00 95.38 119 LEU A CA 1
ATOM 876 C C . LEU A 1 119 ? 9.624 3.943 -2.889 1.00 95.38 119 LEU A C 1
ATOM 878 O O . LEU A 1 119 ? 9.266 5.116 -3.005 1.00 95.38 119 LEU A O 1
ATOM 882 N N . ARG A 1 120 ? 10.508 3.388 -3.721 1.00 96.56 120 ARG A N 1
ATOM 883 C CA . ARG A 1 120 ? 11.145 4.097 -4.846 1.00 96.56 120 ARG A CA 1
ATOM 884 C C . ARG A 1 120 ? 10.126 4.609 -5.884 1.00 96.56 120 ARG A C 1
ATOM 886 O O . ARG A 1 120 ? 9.009 4.083 -5.926 1.00 96.56 120 ARG A O 1
ATOM 893 N N . PRO A 1 121 ? 10.503 5.590 -6.729 1.00 96.12 121 PRO A N 1
ATOM 894 C CA . PRO A 1 121 ? 9.673 6.058 -7.840 1.00 96.12 121 PRO A CA 1
ATOM 895 C C . PRO A 1 121 ? 9.108 4.907 -8.679 1.00 96.12 121 PRO A C 1
ATOM 897 O O . PRO A 1 121 ? 9.813 3.940 -8.971 1.00 96.12 121 PRO A O 1
ATOM 900 N N . GLY A 1 122 ? 7.821 4.979 -9.022 1.00 95.06 122 GLY A N 1
ATOM 901 C CA . GLY A 1 122 ? 7.100 3.929 -9.753 1.00 95.06 122 GLY A CA 1
ATOM 902 C C . GLY A 1 122 ? 6.828 2.634 -8.972 1.00 95.06 122 GLY A C 1
ATOM 903 O O . GLY A 1 122 ? 6.155 1.741 -9.492 1.00 95.06 122 GLY A O 1
ATOM 904 N N . GLY A 1 123 ? 7.332 2.510 -7.742 1.00 95.81 123 GLY A N 1
ATOM 905 C CA . GLY A 1 123 ? 7.202 1.312 -6.925 1.00 95.81 123 GLY A CA 1
ATOM 906 C C . GLY A 1 123 ? 5.766 1.030 -6.481 1.00 95.81 123 GLY A C 1
ATOM 907 O O . GLY A 1 123 ? 4.944 1.936 -6.318 1.00 95.81 123 GLY A O 1
ATOM 908 N N . VAL A 1 124 ? 5.494 -0.248 -6.220 1.00 94.88 124 VAL A N 1
ATOM 909 C CA . VAL A 1 124 ? 4.238 -0.735 -5.642 1.00 94.88 124 VAL A CA 1
ATOM 910 C C . VAL A 1 124 ? 4.540 -1.505 -4.361 1.00 94.88 124 VAL A C 1
ATOM 912 O O . VAL A 1 124 ? 5.444 -2.338 -4.335 1.00 94.88 124 VAL A O 1
ATOM 915 N N . PHE A 1 125 ? 3.768 -1.235 -3.314 1.00 94.12 125 PHE A N 1
ATOM 916 C CA . PHE A 1 125 ? 3.771 -1.975 -2.062 1.00 94.12 125 PHE A CA 1
ATOM 917 C C . PHE A 1 125 ? 2.372 -2.540 -1.820 1.00 94.12 125 PHE A C 1
ATOM 919 O O . PHE A 1 125 ? 1.387 -1.802 -1.823 1.00 94.12 125 PHE A O 1
ATOM 926 N N . LEU A 1 126 ? 2.290 -3.854 -1.636 1.00 92.94 126 LEU A N 1
ATOM 927 C CA . LEU A 1 126 ? 1.060 -4.563 -1.313 1.00 92.94 126 LEU A CA 1
ATOM 928 C C . LEU A 1 126 ? 1.340 -5.485 -0.134 1.00 92.94 126 LEU A C 1
ATOM 930 O O . LEU A 1 126 ? 2.245 -6.315 -0.200 1.00 92.94 126 LEU A O 1
ATOM 934 N N . THR A 1 127 ? 0.527 -5.371 0.905 1.00 91.88 127 THR A N 1
ATOM 935 C CA . THR A 1 127 ? 0.523 -6.308 2.027 1.00 91.88 127 THR A CA 1
ATOM 936 C C . THR A 1 127 ? -0.903 -6.722 2.362 1.00 91.88 127 THR A C 1
ATOM 938 O O . THR A 1 127 ? -1.860 -5.970 2.139 1.00 91.88 127 THR A O 1
ATOM 941 N N . THR A 1 128 ? -1.047 -7.946 2.862 1.00 93.94 128 THR A N 1
ATOM 942 C CA . THR A 1 128 ? -2.334 -8.553 3.193 1.00 93.94 128 THR A CA 1
ATOM 943 C C . THR A 1 128 ? -2.230 -9.329 4.501 1.00 93.94 128 THR A C 1
ATOM 945 O O . THR A 1 128 ? -1.352 -10.179 4.625 1.00 93.94 128 THR A O 1
ATOM 948 N N . ALA A 1 129 ? -3.171 -9.113 5.417 1.00 93.88 129 ALA A N 1
ATOM 949 C CA . ALA A 1 129 ? -3.362 -9.911 6.626 1.00 93.88 129 ALA A CA 1
ATOM 950 C C . ALA A 1 129 ? -4.840 -10.328 6.712 1.00 93.88 129 ALA A C 1
ATOM 952 O O . ALA A 1 129 ? -5.677 -9.589 7.240 1.00 93.88 129 ALA A O 1
ATOM 953 N N . PRO A 1 130 ? -5.209 -11.475 6.111 1.00 92.94 130 PRO A N 1
ATOM 954 C CA . PRO A 1 130 ? -6.600 -11.899 6.021 1.00 92.94 130 PRO A CA 1
ATOM 955 C C . PRO A 1 130 ? -7.117 -12.576 7.297 1.00 92.94 130 PRO A C 1
ATOM 957 O O . PRO A 1 130 ? -8.282 -12.962 7.338 1.00 92.94 130 PRO A O 1
ATOM 960 N N . ASP A 1 131 ? -6.296 -12.757 8.334 1.00 93.69 131 ASP A N 1
ATOM 961 C CA . ASP A 1 131 ? -6.756 -13.290 9.617 1.00 93.69 131 ASP A CA 1
ATOM 962 C C . ASP A 1 131 ? -7.771 -12.353 10.296 1.00 93.69 131 ASP A C 1
ATOM 964 O O . ASP A 1 131 ? -8.100 -11.278 9.798 1.00 93.69 131 ASP A O 1
ATOM 968 N N . ALA A 1 132 ? -8.322 -12.764 11.437 1.00 92.44 132 ALA A N 1
ATOM 969 C CA . ALA A 1 132 ? -9.351 -11.991 12.122 1.00 92.44 132 ALA A CA 1
ATOM 970 C C . ALA A 1 132 ? -8.838 -10.675 12.732 1.00 92.44 132 ALA A C 1
ATOM 972 O O . ALA A 1 132 ? -9.665 -9.794 12.954 1.00 92.44 132 ALA A O 1
ATOM 973 N N . ASN A 1 133 ? -7.535 -10.500 12.947 1.00 90.94 133 ASN A N 1
ATOM 974 C CA . ASN A 1 133 ? -6.915 -9.339 13.592 1.00 90.94 133 ASN A CA 1
ATOM 975 C C . ASN A 1 133 ? -6.449 -8.301 12.561 1.00 90.94 133 ASN A C 1
ATOM 977 O O . ASN A 1 133 ? -6.773 -7.132 12.702 1.00 90.94 133 ASN A O 1
ATOM 981 N N . GLY A 1 134 ? -5.900 -8.723 11.422 1.00 89.50 134 GLY A N 1
ATOM 982 C CA . GLY A 1 134 ? -5.327 -7.792 10.445 1.00 89.50 134 GLY A CA 1
ATOM 983 C C . GLY A 1 134 ? -3.958 -7.259 10.891 1.00 89.50 134 GLY A C 1
ATOM 984 O O . GLY A 1 134 ? -3.283 -7.895 11.688 1.00 89.50 134 GLY A O 1
ATOM 985 N N . ILE A 1 135 ? -3.547 -6.115 10.336 1.00 87.38 135 ILE A N 1
ATOM 986 C CA . ILE A 1 135 ? -2.226 -5.482 10.555 1.00 87.38 135 ILE A CA 1
ATOM 987 C C . ILE A 1 135 ? -2.256 -4.438 11.699 1.00 87.38 135 ILE A C 1
ATOM 989 O O . ILE A 1 135 ? -1.244 -3.816 11.977 1.00 87.38 135 ILE A O 1
ATOM 993 N N . LEU A 1 136 ? -3.414 -4.174 12.313 1.00 81.00 136 LEU A N 1
ATOM 994 C CA . LEU A 1 136 ? -3.572 -3.168 13.378 1.00 81.00 136 LEU A CA 1
ATOM 995 C C . LEU A 1 136 ? -3.700 -3.821 14.755 1.00 8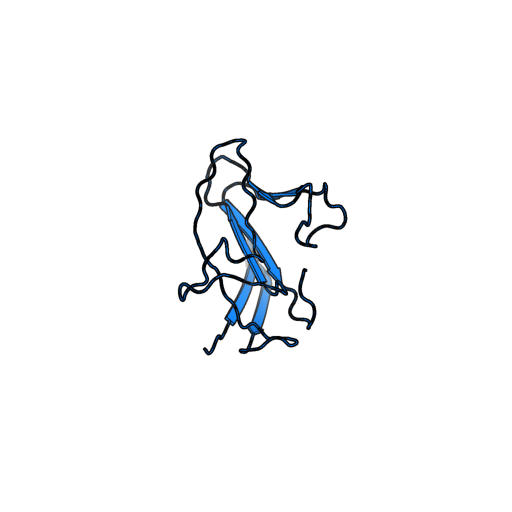1.00 136 LEU A C 1
ATOM 997 O O . LEU A 1 136 ? -4.235 -4.954 14.805 1.00 81.00 136 LEU A O 1
#

Sequence (136 aa):
MSLTVKVVLGFDAVCQAVQNLSNLADRLSINRALELTNGTGANQANVLYHGQRTLADAADETLDLYGGTLLDSLKNALTMEKLKVLFLKNTSVEASLLIGGAGTTPVDLFADPADAFKLRPGGVFLTTAPDANGIL

Foldseek 3Di:
DWDKDKDKDWDWDWDWDDDPPDIDIDIDIDIDMQIATDDQAFSHDPFDDDDDDDDDPPDDDDDDQADQPDATPVRGRHHPQAAFKDKDFQQDPADWDWAFCDPPDHQQPDPDRRDIDTADHRGMDMDGDRHNHHRD

Radius of gyration: 19.03 Å; chains: 1; bounding box: 46×44×50 Å